Protein AF-A0A5C7LZA6-F1 (afdb_monomer)

Solvent-accessible surface area (backbone atoms only — not comparable to full-atom values): 3996 Å² total; per-residue (Å²): 139,84,83,80,79,78,82,59,79,81,66,48,65,67,50,42,52,53,49,25,54,52,23,45,54,49,19,64,72,28,41,83,88,32,48,67,55,24,49,53,19,55,50,52,45,73,55,43,71,66,58,52,51,53,51,52,51,50,53,52,52,50,56,54,54,66,73,76,108

Sequence (69 aa):
MGCWLHSGPASGGGRDQAQREIAGRIGDLAGNEHRHIAALSRVSQRSSATEDFAGALDLLLAGIRTRIG

Structure (mmCIF, N/CA/C/O backbone):
data_AF-A0A5C7LZA6-F1
#
_entry.id   AF-A0A5C7LZA6-F1
#
loop_
_atom_site.group_PDB
_atom_site.id
_atom_site.type_symbol
_atom_site.label_atom_id
_atom_site.label_alt_id
_atom_site.label_comp_id
_atom_site.label_asym_id
_atom_site.label_entity_id
_atom_site.label_seq_id
_atom_site.pdbx_PDB_ins_code
_atom_site.Cartn_x
_atom_site.Cartn_y
_atom_site.Cartn_z
_atom_site.occupancy
_atom_site.B_iso_or_equiv
_atom_site.auth_seq_id
_atom_site.auth_comp_id
_atom_site.auth_asym_id
_atom_site.auth_atom_id
_atom_site.pdbx_PDB_model_num
ATOM 1 N N . MET A 1 1 ? 36.294 6.742 -20.964 1.00 39.44 1 MET A N 1
ATOM 2 C CA . MET A 1 1 ? 35.432 5.554 -20.796 1.00 39.44 1 MET A CA 1
ATOM 3 C C . MET A 1 1 ? 34.493 5.802 -19.625 1.00 39.44 1 MET A C 1
ATOM 5 O O . MET A 1 1 ? 34.937 5.740 -18.490 1.00 39.44 1 MET A O 1
ATOM 9 N N . GLY A 1 2 ? 33.245 6.193 -19.886 1.00 44.72 2 GLY A N 1
ATOM 10 C CA . GLY A 1 2 ? 32.235 6.392 -18.843 1.00 44.72 2 GLY A CA 1
ATOM 11 C C . GLY A 1 2 ? 31.306 5.187 -18.804 1.00 44.72 2 GLY A C 1
ATOM 12 O O . GLY A 1 2 ? 30.532 4.990 -19.738 1.00 44.72 2 GLY A O 1
ATOM 13 N N . CYS A 1 3 ? 31.409 4.365 -17.761 1.00 43.81 3 CYS A N 1
ATOM 14 C CA . CYS A 1 3 ? 30.470 3.276 -17.525 1.00 43.81 3 CYS A CA 1
ATOM 15 C C . CYS A 1 3 ? 29.179 3.855 -16.944 1.00 43.81 3 CYS A C 1
ATOM 17 O O . CYS A 1 3 ? 29.084 4.107 -15.745 1.00 43.81 3 CYS A O 1
ATOM 19 N N . TRP A 1 4 ? 28.180 4.051 -17.799 1.00 44.09 4 TRP A N 1
ATOM 20 C CA . TRP A 1 4 ? 26.794 4.167 -17.367 1.00 44.09 4 TRP A CA 1
ATOM 21 C C . TRP A 1 4 ? 26.361 2.797 -16.843 1.00 44.09 4 TRP A C 1
ATOM 23 O O . TRP A 1 4 ? 25.964 1.925 -17.615 1.00 44.09 4 TRP A O 1
ATOM 33 N N . LEU A 1 5 ? 26.484 2.575 -15.532 1.00 49.09 5 LEU A N 1
ATOM 34 C CA . LEU A 1 5 ? 25.799 1.463 -14.884 1.00 49.09 5 LEU A CA 1
ATOM 35 C C . LEU A 1 5 ? 24.299 1.742 -14.958 1.00 49.09 5 LEU A C 1
ATOM 37 O O . LEU A 1 5 ? 23.730 2.482 -14.159 1.00 49.09 5 LEU A O 1
ATOM 41 N N . HIS A 1 6 ? 23.670 1.151 -15.966 1.00 46.44 6 HIS A N 1
ATOM 42 C CA . HIS A 1 6 ? 22.237 0.954 -16.009 1.00 46.44 6 HIS A CA 1
ATOM 43 C C . HIS A 1 6 ? 21.884 -0.041 -14.897 1.00 46.44 6 HIS A C 1
ATOM 45 O O . HIS A 1 6 ? 21.898 -1.255 -15.101 1.00 46.44 6 HIS A O 1
ATOM 51 N N . SER A 1 7 ? 21.609 0.466 -13.696 1.00 48.25 7 SER A N 1
ATOM 52 C CA . SER A 1 7 ? 20.972 -0.306 -12.629 1.00 48.25 7 SER A CA 1
ATOM 53 C C . SER A 1 7 ? 19.523 -0.587 -13.037 1.00 48.25 7 SER A C 1
ATOM 55 O O . SER A 1 7 ? 18.593 0.087 -12.599 1.00 48.25 7 SER A O 1
ATOM 57 N N . GLY A 1 8 ? 19.349 -1.556 -13.939 1.00 48.16 8 GLY A N 1
ATOM 58 C CA . GLY A 1 8 ? 18.061 -2.164 -14.259 1.00 48.16 8 GLY A CA 1
ATOM 59 C C . GLY A 1 8 ? 17.457 -2.884 -13.039 1.00 48.16 8 GLY A C 1
ATOM 60 O O . GLY A 1 8 ? 18.126 -3.032 -12.016 1.00 48.16 8 GLY A O 1
ATOM 61 N N . PRO A 1 9 ? 16.197 -3.348 -13.123 1.00 51.25 9 PRO A N 1
ATOM 62 C CA . PRO A 1 9 ? 15.255 -3.564 -12.007 1.00 51.25 9 PRO A CA 1
ATOM 63 C C . PRO A 1 9 ? 15.589 -4.670 -10.977 1.00 51.25 9 PRO A C 1
ATOM 65 O O . PRO A 1 9 ? 14.735 -5.055 -10.181 1.00 51.25 9 PRO A O 1
ATOM 68 N N . ALA A 1 10 ? 16.831 -5.143 -10.889 1.00 51.22 10 ALA A N 1
ATOM 69 C CA . ALA A 1 10 ? 17.263 -6.153 -9.920 1.00 51.22 10 ALA A CA 1
ATOM 70 C C . ALA A 1 10 ? 17.240 -5.679 -8.446 1.00 51.22 10 ALA A C 1
ATOM 72 O O . ALA A 1 10 ? 17.330 -6.497 -7.536 1.00 51.22 10 ALA A O 1
ATOM 73 N N . SER A 1 11 ? 17.071 -4.379 -8.178 1.00 55.44 11 SER A N 1
ATOM 74 C CA . SER A 1 11 ? 16.889 -3.846 -6.814 1.00 55.44 11 SER A CA 1
ATOM 75 C C . SER A 1 11 ? 15.427 -3.828 -6.330 1.00 55.44 11 SER A C 1
ATOM 77 O O . SER A 1 11 ? 15.164 -3.323 -5.239 1.00 55.44 11 SER A O 1
ATOM 79 N N . GLY A 1 12 ? 14.468 -4.323 -7.125 1.00 58.81 12 GLY A N 1
ATOM 80 C CA . GLY A 1 12 ? 13.038 -4.305 -6.786 1.00 58.81 12 GLY A CA 1
ATOM 81 C C . GLY A 1 12 ? 12.671 -5.229 -5.622 1.00 58.81 12 GLY A C 1
ATOM 82 O O . GLY A 1 12 ? 12.055 -4.784 -4.660 1.00 58.81 12 GLY A O 1
ATOM 83 N N . GLY A 1 13 ? 13.132 -6.484 -5.647 1.00 64.81 13 GLY A N 1
ATOM 84 C CA . GLY A 1 13 ? 12.727 -7.494 -4.657 1.00 64.81 13 GLY A CA 1
ATOM 85 C C . GLY A 1 13 ? 13.140 -7.172 -3.216 1.00 64.81 13 GLY A C 1
ATOM 86 O O . GLY A 1 13 ? 12.355 -7.359 -2.291 1.00 64.81 13 GLY A O 1
ATOM 87 N N . GLY A 1 14 ? 14.345 -6.626 -3.015 1.00 77.00 14 GLY A N 1
ATOM 88 C CA . GLY A 1 14 ? 14.807 -6.211 -1.684 1.00 77.00 14 GLY A CA 1
ATOM 89 C C . GLY A 1 14 ? 14.052 -4.996 -1.136 1.00 77.00 14 GLY A C 1
ATOM 90 O O . GLY A 1 14 ? 13.801 -4.913 0.064 1.00 77.00 14 GLY A O 1
ATOM 91 N N . ARG A 1 15 ? 13.644 -4.071 -2.015 1.00 78.12 15 ARG A N 1
ATOM 92 C CA . ARG A 1 15 ? 12.829 -2.915 -1.625 1.00 78.12 15 ARG A CA 1
ATOM 93 C C . ARG A 1 15 ? 11.388 -3.306 -1.315 1.00 78.12 15 ARG A C 1
ATOM 95 O O . ARG A 1 15 ? 10.866 -2.844 -0.308 1.00 78.12 15 ARG A O 1
ATOM 102 N N . ASP A 1 16 ? 10.793 -4.194 -2.107 1.00 82.06 16 ASP A N 1
ATOM 103 C CA . ASP A 1 16 ? 9.450 -4.722 -1.847 1.00 82.06 16 ASP A CA 1
ATOM 104 C C . ASP A 1 16 ? 9.396 -5.478 -0.517 1.00 82.06 16 ASP A C 1
ATOM 106 O O . ASP A 1 16 ? 8.478 -5.279 0.274 1.00 82.06 16 ASP A O 1
ATOM 110 N N . GLN A 1 17 ? 10.402 -6.305 -0.223 1.00 84.81 17 GLN A N 1
ATOM 111 C CA . GLN A 1 17 ? 10.471 -7.021 1.049 1.00 84.81 17 GLN A CA 1
ATOM 112 C C . GLN A 1 17 ? 10.568 -6.052 2.240 1.00 84.81 17 GLN A C 1
ATOM 114 O O . GLN A 1 17 ? 9.765 -6.144 3.168 1.00 84.81 17 GLN A O 1
ATOM 119 N N . ALA A 1 18 ? 11.468 -5.064 2.176 1.00 87.38 18 ALA A N 1
ATOM 120 C CA . ALA A 1 18 ? 11.602 -4.048 3.219 1.00 87.38 18 ALA A CA 1
ATOM 121 C C . ALA A 1 18 ? 10.320 -3.211 3.392 1.00 87.38 18 ALA A C 1
ATOM 123 O O . ALA A 1 18 ? 9.917 -2.912 4.517 1.00 87.38 18 ALA A O 1
ATOM 124 N N . GLN A 1 19 ? 9.644 -2.861 2.293 1.00 87.12 19 GLN A N 1
ATOM 125 C CA . GLN A 1 19 ? 8.356 -2.168 2.327 1.00 87.12 19 GLN A CA 1
ATOM 126 C C . GLN A 1 19 ? 7.299 -3.006 3.051 1.00 87.12 19 GLN A C 1
ATOM 128 O O . GLN A 1 19 ? 6.592 -2.481 3.913 1.00 87.12 19 GLN A O 1
ATOM 133 N N . ARG A 1 20 ? 7.197 -4.301 2.732 1.00 88.75 20 ARG A N 1
ATOM 134 C CA . ARG A 1 20 ? 6.241 -5.212 3.374 1.00 88.75 20 ARG A CA 1
ATOM 135 C C . ARG A 1 20 ? 6.515 -5.339 4.869 1.00 88.75 20 ARG A C 1
ATOM 137 O O . ARG A 1 20 ? 5.581 -5.267 5.662 1.00 88.75 20 ARG A O 1
ATOM 144 N N . GLU A 1 21 ? 7.779 -5.446 5.270 1.00 90.50 21 GLU A N 1
ATOM 145 C CA . GLU A 1 21 ? 8.164 -5.488 6.686 1.00 90.50 21 GLU A CA 1
ATOM 146 C C . GLU A 1 21 ? 7.793 -4.202 7.436 1.00 90.50 21 GLU A C 1
ATOM 148 O O . GLU A 1 21 ? 7.252 -4.261 8.543 1.00 90.50 21 GLU A O 1
ATOM 153 N N . ILE A 1 22 ? 8.035 -3.034 6.836 1.00 91.50 22 ILE A N 1
ATOM 154 C CA . ILE A 1 22 ? 7.655 -1.741 7.421 1.00 91.50 22 ILE A CA 1
ATOM 155 C C . ILE A 1 22 ? 6.130 -1.628 7.523 1.00 91.50 22 ILE A C 1
ATOM 157 O O . ILE A 1 22 ? 5.616 -1.234 8.569 1.00 91.50 22 ILE A O 1
ATOM 161 N N . ALA A 1 23 ? 5.396 -2.020 6.481 1.00 90.06 23 ALA A N 1
ATOM 162 C CA . ALA A 1 23 ? 3.938 -2.032 6.493 1.00 90.06 23 ALA A CA 1
ATOM 163 C C . ALA A 1 23 ? 3.379 -2.979 7.570 1.00 90.06 23 ALA A C 1
ATOM 165 O O . ALA A 1 23 ? 2.401 -2.633 8.227 1.00 90.06 23 ALA A O 1
ATOM 166 N N . GLY A 1 24 ? 4.021 -4.126 7.816 1.00 90.69 24 GLY A N 1
ATOM 167 C CA . GLY A 1 24 ? 3.716 -5.002 8.954 1.00 90.69 24 GLY A CA 1
ATOM 168 C C . GLY A 1 24 ? 3.787 -4.262 10.288 1.00 90.69 24 GLY A C 1
ATOM 169 O O . GLY A 1 24 ? 2.789 -4.170 10.999 1.00 90.69 24 GLY A O 1
ATOM 170 N N . ARG A 1 25 ? 4.930 -3.620 10.561 1.00 92.56 25 ARG A N 1
ATOM 171 C CA . ARG A 1 25 ? 5.154 -2.857 11.803 1.00 92.56 25 ARG A CA 1
ATOM 172 C C . ARG A 1 25 ? 4.162 -1.708 11.986 1.00 92.56 25 ARG A C 1
ATOM 174 O O . ARG A 1 25 ? 3.715 -1.466 13.103 1.00 92.56 25 ARG A O 1
ATOM 181 N N . ILE A 1 26 ? 3.810 -1.001 10.908 1.00 91.12 26 ILE A N 1
ATOM 182 C CA . ILE A 1 26 ? 2.798 0.067 10.954 1.00 91.12 26 ILE A CA 1
ATOM 183 C C . ILE A 1 26 ? 1.427 -0.518 11.308 1.00 91.12 26 ILE A C 1
ATOM 185 O O . ILE A 1 26 ? 0.709 0.064 12.117 1.00 91.12 26 ILE A O 1
ATOM 189 N N . GLY A 1 27 ? 1.067 -1.668 10.732 1.00 90.12 27 GLY A N 1
ATOM 190 C CA . GLY A 1 27 ? -0.192 -2.348 11.028 1.00 90.12 27 GLY A CA 1
ATOM 191 C C . GLY A 1 27 ? -0.300 -2.784 12.489 1.00 90.12 27 GLY A C 1
ATOM 192 O O . GLY A 1 27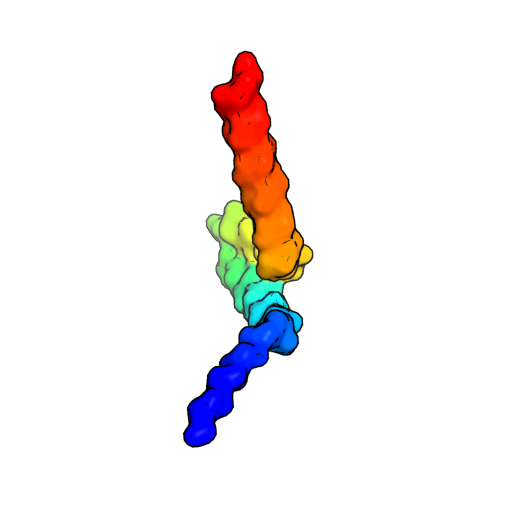 ? -1.336 -2.548 13.111 1.00 90.12 27 GLY A O 1
ATOM 193 N N . ASP A 1 28 ? 0.777 -3.350 13.033 1.00 91.75 28 ASP A N 1
ATOM 194 C CA . ASP A 1 28 ? 0.845 -3.778 14.433 1.00 91.75 28 ASP A CA 1
ATOM 195 C C . ASP A 1 28 ? 0.749 -2.586 15.394 1.00 91.75 28 ASP A C 1
ATOM 197 O O . ASP A 1 28 ? -0.001 -2.638 16.367 1.00 91.75 28 ASP A O 1
ATOM 201 N N . LEU A 1 29 ? 1.447 -1.484 15.088 1.00 93.81 29 LEU A N 1
ATOM 202 C CA . LEU A 1 29 ? 1.399 -0.256 15.885 1.00 93.81 29 LEU A CA 1
ATOM 203 C C . LEU A 1 29 ? 0.026 0.428 15.824 1.00 93.81 29 LEU A C 1
ATOM 205 O O . LEU A 1 29 ? -0.446 0.959 16.823 1.0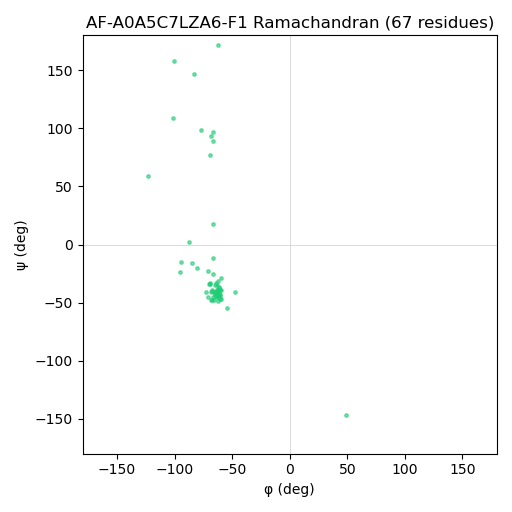0 93.81 29 LEU A O 1
ATOM 209 N N . ALA A 1 30 ? -0.614 0.429 14.653 1.00 90.44 30 ALA A N 1
ATOM 210 C CA . ALA A 1 30 ? -1.925 1.040 14.458 1.00 90.44 30 ALA A CA 1
ATOM 211 C C . ALA A 1 30 ? -3.024 0.333 15.266 1.00 90.44 30 ALA A C 1
ATOM 213 O O . ALA A 1 30 ? -3.959 0.987 15.739 1.00 90.44 30 ALA A O 1
ATOM 214 N N . GLY A 1 31 ? -2.923 -0.993 15.410 1.00 85.38 31 GLY A N 1
ATOM 215 C CA . GLY A 1 31 ? -3.822 -1.798 16.229 1.00 85.38 31 GLY A CA 1
ATOM 216 C C . GLY A 1 31 ? -5.312 -1.521 15.975 1.00 85.38 31 GLY A C 1
ATOM 217 O O . GLY A 1 31 ? -5.748 -1.214 14.861 1.00 85.38 31 GLY A O 1
ATOM 218 N N . ASN A 1 32 ? -6.116 -1.631 17.035 1.00 81.12 32 ASN A N 1
ATOM 219 C CA . ASN A 1 32 ? -7.552 -1.338 16.979 1.00 81.12 32 ASN A CA 1
ATOM 220 C C . ASN A 1 32 ? -7.876 0.160 17.063 1.00 81.12 32 ASN A C 1
ATOM 222 O O . ASN A 1 32 ? -8.963 0.558 16.641 1.00 81.12 32 ASN A O 1
ATOM 226 N N . GLU A 1 33 ? -6.954 0.976 17.573 1.00 91.75 33 GLU A N 1
ATOM 227 C CA . GLU A 1 33 ? -7.128 2.427 17.716 1.00 91.75 33 GLU A CA 1
ATOM 228 C C . GLU A 1 33 ? -7.140 3.130 16.354 1.00 91.75 33 GLU A C 1
ATOM 230 O O . GLU A 1 33 ? -7.905 4.067 16.132 1.00 91.75 33 GLU A O 1
ATOM 235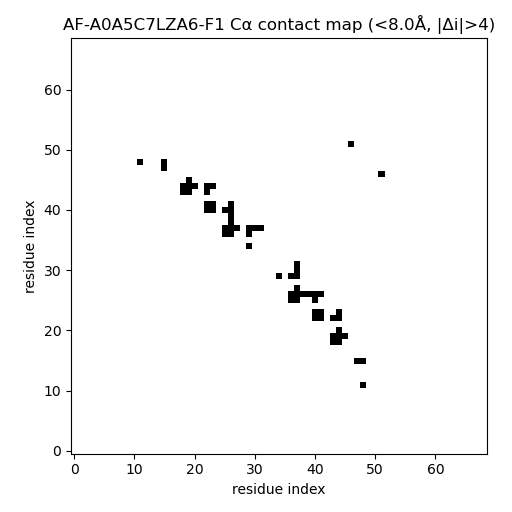 N N . HIS A 1 34 ? -6.375 2.611 15.389 1.00 89.56 34 HIS A N 1
ATOM 236 C CA . HIS A 1 34 ? -6.297 3.144 14.033 1.00 89.56 34 HIS A CA 1
ATOM 237 C C . HIS A 1 34 ? -6.667 2.083 12.991 1.00 89.56 34 HIS A C 1
ATOM 239 O O . HIS A 1 34 ? -5.902 1.779 12.073 1.00 89.56 34 HIS A O 1
ATOM 245 N N . ARG A 1 35 ? -7.894 1.545 13.092 1.00 86.69 35 ARG A N 1
ATOM 246 C CA . ARG A 1 35 ? -8.412 0.457 12.235 1.00 86.69 35 ARG A CA 1
ATOM 247 C C . ARG A 1 35 ? -8.179 0.677 10.734 1.00 86.69 35 ARG A C 1
ATOM 249 O O . ARG A 1 35 ? -7.847 -0.270 10.021 1.00 86.69 35 ARG A O 1
ATOM 256 N N . HIS A 1 36 ? -8.353 1.905 10.242 1.00 90.56 36 HIS A N 1
ATOM 257 C CA . HIS A 1 36 ? -8.138 2.225 8.827 1.00 90.56 36 HIS A CA 1
ATOM 258 C C . HIS A 1 36 ? -6.660 2.134 8.429 1.00 90.56 36 HIS A C 1
ATOM 260 O O . HIS A 1 36 ? 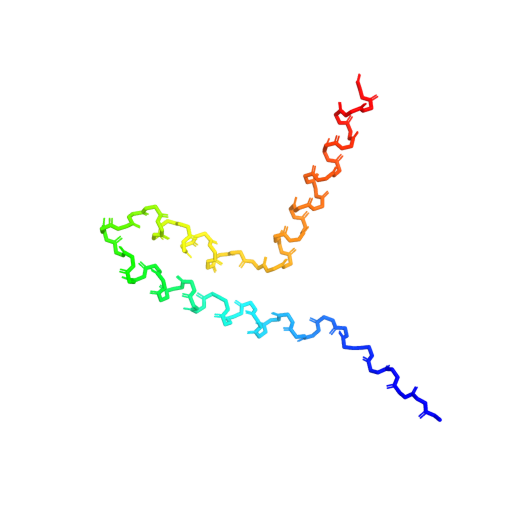-6.349 1.567 7.386 1.00 90.56 36 HIS A O 1
ATOM 266 N N . ILE A 1 37 ? -5.744 2.598 9.282 1.00 89.00 37 ILE A N 1
ATOM 267 C CA . ILE A 1 37 ? -4.299 2.492 9.047 1.00 89.00 37 ILE A CA 1
ATOM 268 C C . ILE A 1 37 ? -3.853 1.027 9.096 1.00 89.00 37 ILE A C 1
ATOM 270 O O . ILE A 1 37 ? -3.097 0.588 8.230 1.00 89.00 37 ILE A O 1
ATOM 274 N N . ALA A 1 38 ? -4.389 0.233 10.026 1.00 89.19 38 ALA A N 1
ATOM 275 C CA . ALA A 1 38 ? -4.141 -1.208 10.078 1.00 89.19 38 ALA A CA 1
ATOM 276 C C . ALA A 1 38 ? -4.675 -1.946 8.832 1.00 89.19 38 ALA A C 1
ATOM 278 O O . ALA A 1 38 ? -4.074 -2.909 8.351 1.00 89.19 38 ALA A O 1
ATOM 279 N N . ALA A 1 39 ? -5.805 -1.508 8.268 1.00 89.50 39 ALA A N 1
ATOM 280 C CA . ALA A 1 39 ? -6.319 -2.041 7.007 1.00 89.50 39 ALA A CA 1
ATOM 281 C C . ALA A 1 39 ? -5.416 -1.674 5.815 1.00 89.50 39 ALA A C 1
ATOM 283 O O . ALA A 1 39 ? -5.028 -2.565 5.062 1.00 89.50 39 ALA A O 1
ATOM 284 N N . LEU A 1 40 ? -5.016 -0.404 5.685 1.00 90.00 40 LEU A N 1
ATOM 285 C CA . LEU A 1 40 ? -4.112 0.058 4.622 1.00 90.00 40 LEU A CA 1
ATOM 286 C C . LEU A 1 40 ? -2.745 -0.636 4.684 1.00 90.00 40 LEU A C 1
ATOM 288 O O . LEU A 1 40 ? -2.203 -1.048 3.662 1.00 90.00 40 LEU A O 1
ATOM 292 N N . SER A 1 41 ? -2.230 -0.851 5.891 1.00 90.62 41 SER A N 1
ATOM 293 C CA . SER A 1 41 ? -0.979 -1.573 6.131 1.00 90.62 41 SER A CA 1
ATOM 294 C C . SER A 1 41 ? -1.035 -3.024 5.643 1.00 90.62 41 SER A C 1
ATOM 296 O O . SER A 1 41 ? -0.070 -3.525 5.070 1.00 90.62 41 SER A O 1
ATOM 298 N N . ARG A 1 42 ? -2.180 -3.701 5.801 1.00 89.19 42 ARG A N 1
ATOM 299 C CA . ARG A 1 42 ? -2.390 -5.061 5.272 1.00 89.19 42 ARG A CA 1
ATOM 300 C C . ARG A 1 42 ? -2.490 -5.096 3.751 1.00 89.19 42 ARG A C 1
ATOM 302 O O . ARG A 1 42 ? -2.041 -6.063 3.145 1.00 89.19 42 ARG A O 1
ATOM 309 N N . VAL A 1 43 ? -3.062 -4.062 3.136 1.00 88.19 43 VAL A N 1
ATOM 310 C CA . VAL A 1 43 ? -3.079 -3.927 1.671 1.00 88.19 43 VAL A CA 1
ATOM 311 C C . VAL A 1 43 ? -1.653 -3.720 1.152 1.00 88.19 43 VAL A C 1
ATOM 313 O O . VAL A 1 43 ? -1.212 -4.458 0.277 1.00 88.19 43 VAL A O 1
ATOM 316 N N . SER A 1 44 ? -0.892 -2.812 1.769 1.00 85.50 44 SER A N 1
ATOM 317 C CA . SER A 1 44 ? 0.498 -2.515 1.390 1.00 85.50 44 SER A CA 1
ATOM 318 C C . SER A 1 44 ? 1.446 -3.717 1.537 1.00 85.50 44 SER A C 1
ATOM 320 O O . SER A 1 44 ? 2.362 -3.882 0.738 1.00 85.50 44 SER A O 1
ATOM 322 N N . GLN A 1 45 ? 1.197 -4.613 2.500 1.00 87.12 45 GLN A N 1
ATOM 323 C CA . GLN A 1 45 ? 1.945 -5.872 2.648 1.00 87.12 45 GLN A CA 1
ATOM 324 C C . GLN A 1 45 ? 1.729 -6.874 1.505 1.00 87.12 45 GLN A C 1
ATOM 326 O O . GLN A 1 45 ? 2.566 -7.750 1.290 1.00 87.12 45 GLN A O 1
ATOM 331 N N . ARG A 1 46 ? 0.590 -6.800 0.810 1.00 84.88 46 ARG A N 1
ATOM 332 C CA . ARG A 1 46 ? 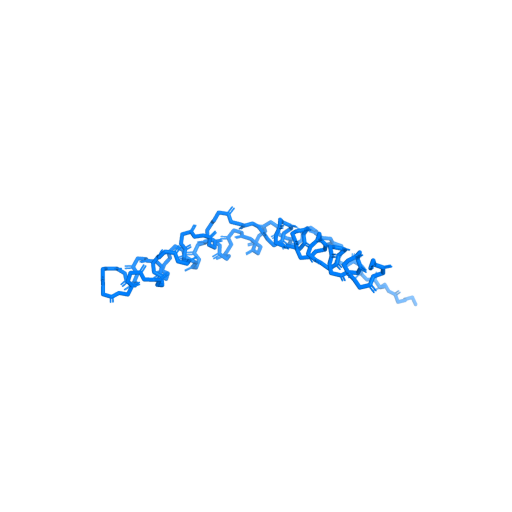0.222 -7.758 -0.242 1.00 84.88 46 ARG A CA 1
ATOM 333 C C . ARG A 1 46 ? 0.609 -7.271 -1.632 1.00 84.88 46 ARG A C 1
ATOM 335 O O . ARG A 1 46 ? 0.808 -8.109 -2.501 1.00 84.88 46 ARG A O 1
ATOM 342 N N . SER A 1 47 ? 0.750 -5.962 -1.818 1.00 79.75 47 SER A N 1
ATOM 343 C CA . SER A 1 47 ? 1.168 -5.376 -3.089 1.00 79.75 47 SER A CA 1
ATOM 344 C C . SER A 1 47 ? 2.691 -5.379 -3.249 1.00 79.75 47 SER A C 1
ATOM 346 O O . SER A 1 47 ? 3.447 -5.248 -2.284 1.00 79.75 47 SER A O 1
ATOM 348 N N . SER A 1 48 ? 3.153 -5.534 -4.486 1.00 84.00 48 SER A N 1
ATOM 349 C CA . SER A 1 48 ? 4.509 -5.180 -4.922 1.00 84.00 48 SER A CA 1
ATOM 350 C C . SER A 1 48 ? 4.512 -3.838 -5.653 1.00 84.00 48 SER A C 1
ATOM 352 O O . SER A 1 48 ? 3.495 -3.440 -6.226 1.00 84.00 48 SER A O 1
ATOM 354 N N . ALA A 1 49 ? 5.667 -3.168 -5.716 1.00 81.19 49 ALA A N 1
ATOM 355 C CA . ALA A 1 49 ? 5.815 -1.972 -6.548 1.00 81.19 49 ALA A CA 1
ATOM 356 C C . ALA A 1 49 ? 5.535 -2.262 -8.037 1.00 81.19 49 ALA A C 1
ATOM 358 O O . ALA A 1 49 ? 5.076 -1.391 -8.772 1.00 81.19 49 ALA A O 1
ATOM 359 N N . THR A 1 50 ? 5.785 -3.498 -8.481 1.00 82.88 50 THR A N 1
ATOM 360 C CA . THR A 1 50 ? 5.525 -3.928 -9.864 1.00 82.88 50 THR A CA 1
ATOM 361 C C . THR A 1 50 ? 4.028 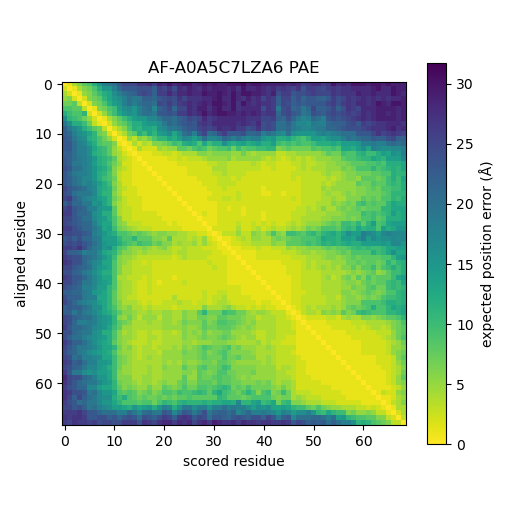-4.048 -10.148 1.00 82.88 50 THR A C 1
ATOM 363 O O . THR A 1 50 ? 3.562 -3.568 -11.180 1.00 82.88 50 THR A O 1
ATOM 366 N N . GLU A 1 51 ? 3.266 -4.665 -9.242 1.00 84.44 51 GLU A N 1
ATOM 367 C CA . GLU A 1 51 ? 1.808 -4.781 -9.368 1.00 84.44 51 GLU A CA 1
ATOM 368 C C . GLU A 1 51 ? 1.122 -3.414 -9.291 1.00 84.44 51 GLU A C 1
ATOM 370 O O . GLU A 1 51 ? 0.217 -3.143 -10.079 1.00 84.44 51 GLU A O 1
ATOM 375 N N . ASP A 1 52 ? 1.586 -2.537 -8.396 1.00 85.06 52 ASP A N 1
ATOM 376 C CA . ASP A 1 52 ? 1.065 -1.172 -8.272 1.00 85.06 52 ASP A CA 1
ATOM 377 C C . ASP A 1 52 ? 1.313 -0.361 -9.552 1.00 85.06 52 ASP A C 1
ATOM 379 O O . ASP A 1 52 ? 0.396 0.245 -10.107 1.00 85.06 52 ASP A O 1
ATOM 383 N N . PHE A 1 53 ? 2.529 -0.449 -10.101 1.00 84.62 53 PHE A N 1
ATOM 384 C CA . PHE A 1 53 ? 2.869 0.189 -11.369 1.00 84.62 53 PHE A CA 1
ATOM 385 C C . PHE A 1 53 ? 2.012 -0.328 -12.532 1.00 84.62 53 PHE A C 1
ATOM 387 O O . PHE A 1 53 ? 1.499 0.467 -13.321 1.00 84.62 53 PHE A O 1
ATOM 394 N N . ALA A 1 54 ? 1.813 -1.646 -12.632 1.00 89.12 54 ALA A N 1
ATOM 395 C CA . ALA A 1 54 ? 0.960 -2.234 -13.661 1.00 89.12 54 ALA A CA 1
ATOM 396 C C . ALA A 1 54 ? -0.497 -1.751 -13.541 1.00 89.12 54 ALA A C 1
ATOM 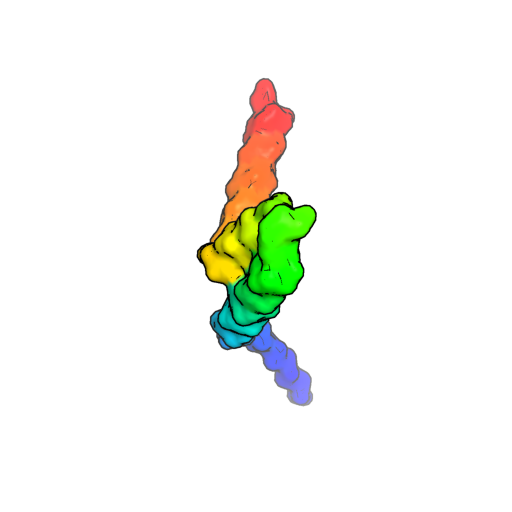398 O O . ALA A 1 54 ? -1.101 -1.369 -14.545 1.00 89.12 54 ALA A O 1
ATOM 399 N N . GLY A 1 55 ? -1.041 -1.698 -12.320 1.00 88.75 55 GLY A N 1
ATOM 400 C CA . GLY A 1 55 ? -2.380 -1.165 -12.062 1.00 88.75 55 GLY A CA 1
ATOM 401 C C . GLY A 1 55 ? -2.508 0.322 -12.410 1.00 88.75 55 GLY A C 1
ATOM 402 O O . GLY A 1 55 ? -3.499 0.734 -13.014 1.00 88.75 55 GLY A O 1
ATOM 403 N N . ALA A 1 56 ? -1.489 1.127 -12.101 1.00 90.12 56 ALA A N 1
ATOM 404 C CA . ALA A 1 56 ? -1.460 2.545 -12.454 1.00 90.12 56 ALA A CA 1
ATOM 405 C C . ALA A 1 56 ? -1.461 2.767 -13.977 1.00 90.12 56 ALA A C 1
ATOM 407 O O . ALA A 1 56 ? -2.154 3.661 -14.467 1.00 90.12 56 ALA A O 1
ATOM 408 N N . LEU A 1 57 ? -0.732 1.943 -14.741 1.00 94.62 57 LEU A N 1
ATOM 409 C CA . LEU A 1 57 ? -0.758 1.993 -16.207 1.00 94.62 57 LEU A CA 1
ATOM 410 C C . LEU A 1 57 ? -2.133 1.631 -16.774 1.00 94.62 57 LEU A C 1
ATOM 412 O O . LEU A 1 57 ? -2.594 2.292 -17.706 1.00 94.62 57 LEU A O 1
ATOM 416 N N . ASP A 1 58 ? -2.803 0.625 -16.209 1.00 95.31 58 ASP A N 1
ATOM 417 C CA . ASP A 1 58 ? -4.153 0.247 -16.636 1.00 95.31 58 ASP A CA 1
ATOM 418 C C . ASP A 1 58 ? -5.160 1.379 -16.382 1.00 95.31 58 ASP A C 1
ATOM 420 O O . ASP A 1 58 ? -5.917 1.757 -17.279 1.00 95.31 58 ASP A O 1
ATOM 424 N N . LEU A 1 59 ? -5.079 2.023 -15.212 1.00 93.81 59 LEU A N 1
ATOM 425 C CA . LEU A 1 59 ? -5.903 3.186 -14.877 1.00 93.81 59 LEU A CA 1
ATOM 426 C C . LEU A 1 59 ? -5.668 4.360 -15.841 1.00 93.81 59 LEU A C 1
ATOM 428 O O . LEU A 1 59 ? -6.623 5.000 -16.290 1.00 93.81 59 LEU A O 1
ATOM 432 N N . LEU A 1 60 ? -4.408 4.639 -16.188 1.00 94.31 60 LEU A N 1
ATOM 433 C CA . LEU A 1 60 ? -4.054 5.677 -17.160 1.00 94.31 60 LEU A CA 1
ATOM 434 C C . LEU A 1 60 ? -4.631 5.365 -18.546 1.00 94.31 60 LEU A C 1
ATOM 436 O O . LEU A 1 60 ? -5.234 6.237 -19.175 1.00 94.31 60 LEU A O 1
ATOM 440 N N . LEU A 1 61 ? -4.501 4.120 -19.009 1.00 95.50 61 LEU A N 1
ATOM 441 C CA . LEU A 1 61 ? -5.068 3.676 -20.283 1.00 95.50 61 LEU A CA 1
ATOM 442 C C . LEU A 1 61 ? -6.597 3.764 -20.288 1.00 95.50 61 LEU A C 1
ATOM 444 O O . LEU A 1 61 ? -7.179 4.216 -21.277 1.00 95.50 61 LEU A O 1
ATOM 448 N N . ALA A 1 62 ? -7.253 3.377 -19.193 1.00 95.69 62 ALA A N 1
ATOM 449 C CA . ALA A 1 62 ? -8.695 3.512 -19.036 1.00 95.69 62 ALA A CA 1
ATOM 450 C C . ALA A 1 62 ? -9.130 4.982 -19.141 1.00 95.69 62 ALA A C 1
ATOM 452 O O . ALA A 1 62 ? -10.033 5.295 -19.912 1.00 95.69 62 ALA A O 1
ATOM 453 N N . GLY A 1 63 ? -8.441 5.898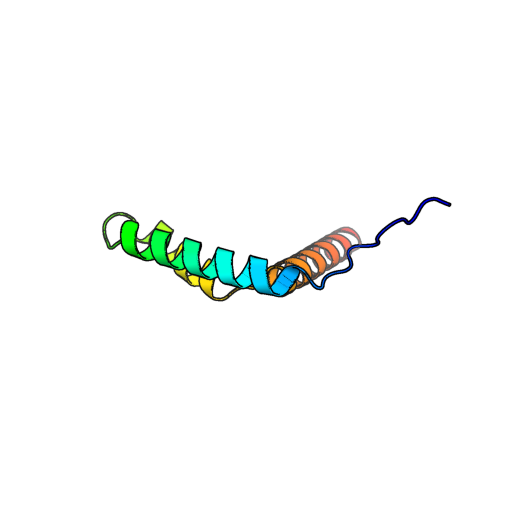 -18.451 1.00 92.75 63 GLY A N 1
ATOM 454 C CA . GLY A 1 63 ? -8.730 7.335 -18.508 1.00 92.75 63 GLY A CA 1
ATOM 455 C C . GLY A 1 63 ? -8.513 7.970 -19.888 1.00 92.75 63 GLY A C 1
ATOM 456 O O . GLY A 1 63 ? -9.242 8.884 -20.271 1.00 92.75 63 GLY A O 1
ATOM 457 N N . ILE A 1 64 ? -7.537 7.488 -20.663 1.00 93.88 64 ILE A N 1
ATOM 458 C CA . ILE A 1 64 ? -7.355 7.914 -22.060 1.00 93.88 64 ILE A CA 1
ATOM 459 C C . ILE A 1 64 ? -8.543 7.449 -22.909 1.00 93.88 64 ILE A C 1
ATOM 461 O O . ILE A 1 64 ? -9.099 8.236 -23.671 1.00 93.88 64 ILE A O 1
ATOM 465 N N . ARG A 1 65 ? -8.971 6.190 -22.750 1.00 90.19 65 ARG A N 1
ATOM 466 C CA . ARG A 1 65 ? -10.105 5.625 -23.498 1.00 90.19 65 ARG A CA 1
ATOM 467 C C . ARG A 1 65 ? -11.417 6.350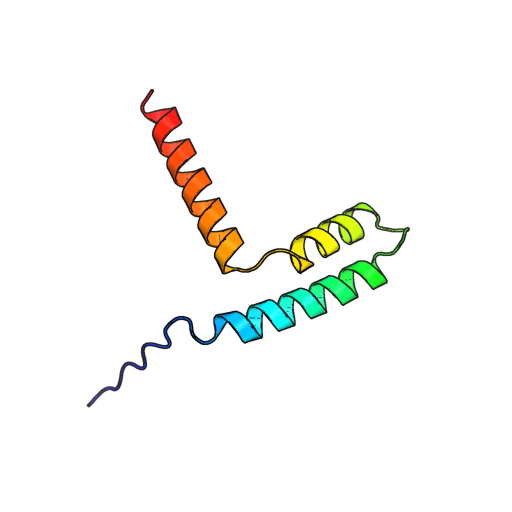 -23.203 1.00 90.19 65 ARG A C 1
ATOM 469 O O . ARG A 1 65 ? -12.176 6.590 -24.133 1.00 90.19 65 ARG A O 1
ATOM 476 N N . THR A 1 66 ? -11.671 6.740 -21.953 1.00 89.38 66 THR A N 1
ATOM 477 C CA . THR A 1 66 ? -12.908 7.451 -21.583 1.00 89.38 66 THR A CA 1
ATOM 478 C C . THR A 1 66 ? -12.979 8.889 -22.091 1.00 89.38 66 THR A C 1
ATOM 480 O O . THR A 1 66 ? -14.078 9.409 -22.207 1.00 89.38 66 THR A O 1
ATOM 483 N N . ARG A 1 67 ? -11.849 9.544 -22.397 1.00 73.88 67 ARG A N 1
ATOM 484 C CA . ARG A 1 67 ? -11.840 10.891 -23.007 1.00 73.88 67 ARG A CA 1
ATOM 485 C C . ARG A 1 67 ? -11.977 10.892 -24.529 1.00 73.88 67 ARG A C 1
ATOM 487 O O . ARG A 1 67 ? -12.181 11.957 -25.103 1.00 73.88 67 ARG A O 1
ATOM 494 N N . ILE A 1 68 ? -11.764 9.746 -25.172 1.00 61.59 68 ILE A N 1
ATOM 495 C CA . ILE A 1 68 ? -11.830 9.598 -26.635 1.00 61.59 68 ILE A CA 1
ATOM 496 C C . ILE A 1 68 ? -13.226 9.117 -27.084 1.00 61.59 68 ILE A C 1
ATOM 498 O O . ILE A 1 68 ? -13.541 9.215 -28.269 1.00 61.59 68 ILE A O 1
ATOM 502 N N . GLY A 1 69 ? -14.055 8.620 -26.156 1.00 48.75 69 GLY A N 1
ATOM 503 C CA . GLY A 1 69 ? -15.472 8.300 -26.382 1.00 48.75 69 GLY A CA 1
ATOM 504 C C . GLY A 1 69 ? -16.390 9.462 -26.037 1.00 48.75 69 GLY A C 1
ATOM 505 O O . GLY A 1 69 ? -17.441 9.564 -26.702 1.00 48.75 69 GLY A O 1
#

Secondary structure (DSSP, 8-state):
--------GGGHHHHHHHHHHHHHHHHHHHTTTTHHHHHHHHHHHH--HHHHHHHHHHHHHHHHHHHH-

pLDDT: mean 80.02, std 16.49, range [39.44, 95.69]

Mean predicted aligned error: 9.93 Å

Foldseek 3Di:
DDDPPPPPDPCQVVVLVVQLVVLVVQLVVCPPVNVVSVVVSVVSNVDGPVNVVVVVVVVVVVVVVVVVD

Radius of gyration: 17.47 Å; Cα contacts (8 Å, |Δi|>4): 32; chains: 1; bounding box: 51×19×44 Å